Protein 2V1Q (pdb70)

Solvent-accessible surface area: 7672 Å² total; per-residue (Å²): 129,84,118,119,0,15,0,69,118,98,34,148,31,160,60,196,74,30,1,69,6,80,10,0,31,38,1,53,18,82,32,71,180,187,35,184,96,100,34,70,0,50,21,52,122,81,39,136,57,5,44,0,16,11,122,39,6,74,79,92,100,118,3,5,0,28,105,91,31,153,30,163,60,188,75,34,9,55,1,111,32,24,42,81,0,91,20,97,37,82,187,183,34,198,95,88,36,71,0,59,22,42,137,70,35,142,64,6,42,0,14,10,138,43,5,61,60,63

Organism: Saccharomyces cerevisiae (strain ATCC 204508 / S288c) (NCBI:txid559292)

Sequence (118 aa):
GMERGIVQQYDFMMAESQDELTIKSGDKVYILDDKKSKDWWMCQLVDDSGKSSGLVVPAQFIEPVERGIVQYDFMMAESQDELTIKSGDKVYILDDKKSKDWWMMCQLVDSGKSSGLVPAQFIEEPV

Nearest PDB structures (foldseek):
  1z9z-assembly2_B  TM=9.870E-01  e=5.875E-10  Saccharomyces cerevisiae
  2jt4-assembly1_A  TM=9.604E-01  e=1.352E-08  Saccharomyces cerevisiae
  3rnj-assembly1_A  TM=8.975E-01  e=4.105E-04  Homo sapiens
  2lnh-assembly1_B  TM=8.901E-01  e=4.871E-04  Homo sapiens
  1spk-assembly1_A  TM=8.573E-01  e=1.613E-03  Mus musculus

CATH classification: 2.30.30.40

B-factor: mean 18.87, std 8.66, range [8.21, 51.76]

GO terms:
  GO:0034316 negative regulation of Arp2/3 complex-mediated actin nucleation (P, IDA)
  GO:0005634 nucleus (C, IDA)
  GO:0005938 cell cortex (C, IDA)
  GO:0030479 actin cortical patch (C, IDA)
  GO:0008289 lipid binding (F, IDA)
  GO:0043130 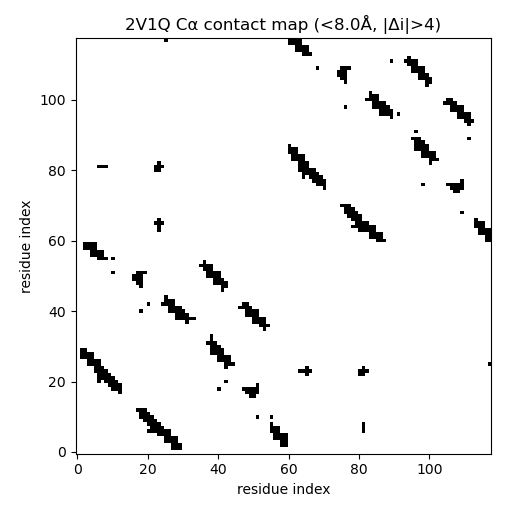ubiquitin binding (F, IDA)
  GO:0140224 SLAC complex (C, IDA)
  GO:1990964 actin cytoskeleton-regulatory complex (C, IDA)
  GO:0043332 mating projection tip (C, HDA)
  GO:0034316 negative regulation of Arp2/3 complex-mediated actin nucleation (P, IMP)
  GO:0005634 nucleus (C, IMP)
  GO:0005935 cellular bud neck (C, HDA)
  GO:0006897 endocytosis (P, IMP)
  GO:0140312 cargo adaptor activity (F, IMP)
  GO:0000147 actin cortical patch assembly (P, IMP)
  GO:0034316 negative regulation of Arp2/3 complex-mediated actin nucleation (P, IPI)
  GO:0140224 SLAC complex (C, IPI)
  GO:0042802 identical protein binding (F, IPI)
  GO:0005515 protein binding (F, IPI)
  GO:0034315 regulation of Arp2/3 complex-mediated actin nucleation (P, IDA)

InterPro domains:
  IPR001452 SH3 domain [PF00018] (75-123)
  IPR001452 SH3 domain [PF00018] (359-407)
  IPR001452 SH3 domain [PF14604] (10-66)
  IPR001452 SH3 domain [PR00452] (72-82)
  IPR001452 SH3 domain [PR00452] (370-385)
  IPR001452 SH3 domain [PR00452] (401-413)
  IPR001452 SH3 domain [PS50002] (3-68)
  IPR001452 SH3 domain [PS50002] (69-132)
  IPR001452 SH3 domain [PS50002] (353-415)
  IPR001452 SH3 domain [SM00326] (6-69)
  IPR001452 SH3 domain [SM00326] (72-131)
  IPR001452 SH3 domain [SM00326] (356-414)
  IPR007131 SLA1 homology domain 1, SHD1 [PF03983] (489-553)
  IPR013761 Sterile alpha motif/pointed domain superfamily [G3DSA:1.10.150.50] (653-724)
  IPR035800 Sla1, first SH3 domain [cd11773] (7-64)
  IPR035821 Sla1, third SH3 domain [cd11775] (356-412)
  IPR036028 SH3-like domain superfamily [SSF50044] (6-69)
  IPR036028 SH3-like domain superfamily [SSF50044] (54-159)
  IPR036028 SH3-like domain superfamily [SSF50044] (356-457)
  IPR056996 SLA1-like, PH domain-like [PF24081] (252-338)

Structure (mmCIF, N/CA/C/O backbone):
data_2V1Q
#
_entry.id   2V1Q
#
_cell.length_a   46.940
_cell.length_b   55.250
_cell.length_c   85.290
_cell.angle_alpha   90.00
_cell.angle_beta   90.00
_cell.angle_gamma   90.00
#
_symmetry.space_group_name_H-M   'C 2 2 21'
#
loop_
_entity.id
_entity.type
_entity.pdbx_description
1 polymer 'CYTOSKELETON ASSEMBLY CONTROL PROTEIN SLA1'
2 non-polymer 'SODIUM ION'
3 non-polymer 'PLATINUM (II) ION'
4 non-polymer 'CHLORIDE ION'
5 water water
#
loop_
_atom_site.group_PDB
_atom_site.id
_atom_site.type_symbol
_atom_site.label_atom_id
_atom_site.label_alt_id
_atom_site.label_comp_id
_atom_site.label_asym_id
_atom_site.label_entity_id
_atom_site.label_seq_id
_atom_site.pdbx_PDB_ins_code
_atom_site.Cartn_x
_atom_site.Cartn_y
_atom_site.Cartn_z
_atom_site.occupancy
_atom_site.B_iso_or_equiv
_atom_site.auth_seq_id
_atom_site.auth_comp_id
_atom_site.auth_asym_id
_atom_site.auth_atom_id
_atom_site.pdbx_PDB_model_num
ATOM 1 N N . GLY A 1 1 ? 0.886 26.055 2.294 1.00 41.67 1 GLY A N 1
ATOM 2 C CA . GLY A 1 1 ? 1.264 25.318 1.047 1.00 41.35 1 GLY A CA 1
ATOM 3 C C . GLY A 1 1 ? 1.468 23.812 1.215 1.00 40.69 1 GLY A C 1
ATOM 4 O O . GLY A 1 1 ? 0.957 23.009 0.414 1.00 43.00 1 GLY A O 1
ATOM 5 N N . MET A 1 2 ? 2.205 23.410 2.251 1.00 38.88 2 MET A N 1
ATOM 6 C CA . MET A 1 2 ? 2.814 22.078 2.247 1.00 35.15 2 MET A CA 1
ATOM 7 C C . MET A 1 2 ? 2.140 21.054 3.142 1.00 31.17 2 MET A C 1
ATOM 8 O O . MET A 1 2 ? 1.838 21.295 4.305 1.00 35.47 2 MET A O 1
ATOM 13 N N . GLU A 1 3 ? 1.870 19.909 2.560 1.00 21.90 3 GLU A N 1
ATOM 14 C CA . GLU A 1 3 ? 1.437 18.751 3.322 1.00 19.63 3 GLU A CA 1
ATOM 15 C C . GLU A 1 3 ? 2.666 18.103 3.866 1.00 17.38 3 GLU A C 1
ATOM 16 O O . GLU A 1 3 ? 3.623 17.865 3.112 1.00 18.09 3 GLU A O 1
ATOM 22 N N . ARG A 1 4 ? 2.633 17.809 5.155 1.00 17.04 4 ARG A N 1
ATOM 23 C CA . ARG A 1 4 ? 3.763 17.198 5.877 1.00 17.52 4 ARG A CA 1
ATOM 24 C C . ARG A 1 4 ? 3.577 15.706 6.180 1.00 15.87 4 ARG A C 1
ATOM 25 O O . ARG A 1 4 ? 2.441 15.220 6.335 1.00 17.71 4 ARG A O 1
ATOM 33 N N . GLY A 1 5 ? 4.685 14.993 6.338 1.00 13.56 5 GLY A N 1
ATOM 34 C CA . GLY A 1 5 ? 4.677 13.608 6.785 1.00 13.62 5 GLY A CA 1
ATOM 35 C C . GLY A 1 5 ? 5.922 13.322 7.580 1.00 13.37 5 GLY A C 1
ATOM 36 O O . GLY A 1 5 ? 6.849 14.132 7.584 1.00 14.86 5 GLY A O 1
ATOM 37 N N . ILE A 1 6 ? 5.872 12.223 8.290 1.00 12.85 6 ILE A N 1
ATOM 38 C CA . ILE A 1 6 ? 7.012 11.731 9.033 1.00 14.21 6 ILE A CA 1
ATOM 39 C C . ILE A 1 6 ? 7.353 10.331 8.500 1.00 13.49 6 ILE A C 1
ATOM 40 O O . ILE A 1 6 ? 6.470 9.471 8.342 1.00 15.48 6 ILE A O 1
ATOM 45 N N . VAL A 1 7 ? 8.646 10.099 8.279 1.00 12.57 7 VAL A N 1
ATOM 46 C CA . VAL A 1 7 ? 9.133 8.801 7.801 1.00 12.94 7 VAL A CA 1
ATOM 47 C C . VAL A 1 7 ? 9.138 7.810 8.952 1.00 12.85 7 VAL A C 1
ATOM 48 O O . VAL A 1 7 ? 9.721 8.104 10.019 1.00 14.58 7 VAL A O 1
ATOM 52 N N . GLN A 1 8 ? 8.622 6.607 8.726 1.00 13.16 8 GLN A N 1
ATOM 53 C CA A GLN A 1 8 ? 8.495 5.603 9.774 0.50 14.73 8 GLN A CA 1
ATOM 54 C CA B GLN A 1 8 ? 8.544 5.640 9.816 0.50 13.35 8 GLN A CA 1
ATOM 55 C C . GLN A 1 8 ? 9.741 4.693 9.881 1.00 14.94 8 GLN A C 1
ATOM 56 O O . GLN A 1 8 ? 10.108 4.234 10.972 1.00 15.25 8 GLN A O 1
ATOM 67 N N . TYR A 1 9 ? 10.318 4.318 8.741 1.00 14.44 9 TYR A N 1
ATOM 68 C CA . TYR A 1 9 ? 11.356 3.290 8.612 1.00 15.09 9 TYR A CA 1
ATOM 69 C C . TYR A 1 9 ? 12.314 3.684 7.547 1.00 11.99 9 TYR A C 1
ATOM 70 O O . TYR A 1 9 ? 11.947 4.503 6.654 1.00 13.63 9 TYR A O 1
ATOM 79 N N . ASP A 1 10 ? 13.550 3.303 7.709 1.00 13.74 10 ASP A N 1
ATOM 80 C CA . ASP A 1 10 ? 14.600 3.583 6.770 1.00 12.73 10 ASP A CA 1
ATOM 81 C C . ASP A 1 10 ? 14.198 2.950 5.399 1.00 12.56 10 ASP A C 1
ATOM 82 O O . ASP A 1 10 ? 13.735 1.825 5.363 1.00 12.60 10 ASP A O 1
ATOM 87 N N . PHE A 1 11 ? 14.508 3.674 4.324 1.00 11.45 11 PHE A N 1
ATOM 88 C CA . PHE A 1 11 ? 14.324 3.196 2.953 1.00 11.58 11 PHE A CA 1
ATOM 89 C C . PHE A 1 11 ? 15.484 3.705 2.123 1.00 9.09 11 PHE A C 1
ATOM 90 O O . PHE A 1 11 ? 15.763 4.888 2.162 1.00 11.01 11 PHE A O 1
ATOM 98 N N . MET A 1 12 ? 16.093 2.811 1.368 1.00 11.94 12 MET A N 1
ATOM 99 C CA A MET A 1 12 ? 17.188 3.236 0.537 0.50 13.59 12 MET A CA 1
ATOM 100 C CA B MET A 1 12 ? 17.233 3.106 0.528 0.50 12.41 12 MET A CA 1
ATOM 101 C C . MET A 1 12 ? 16.766 3.203 -0.943 1.00 13.26 12 MET A C 1
ATOM 102 O O . MET A 1 12 ? 16.331 2.196 -1.454 1.00 15.17 12 MET A O 1
ATOM 111 N N . ALA A 1 13 ? 16.953 4.300 -1.638 1.00 13.91 13 ALA A N 1
ATOM 112 C CA . ALA A 1 13 ? 16.647 4.390 -3.043 1.00 12.65 13 ALA A CA 1
ATOM 113 C C . ALA A 1 13 ? 17.470 3.348 -3.798 1.00 12.58 13 ALA A C 1
ATOM 114 O O . ALA A 1 13 ? 18.669 3.247 -3.615 1.00 16.14 13 ALA A O 1
ATOM 116 N N . GLU A 1 14 ? 16.795 2.598 -4.668 1.00 13.04 14 GLU A N 1
ATOM 117 C CA . GLU A 1 14 ? 17.415 1.652 -5.605 1.00 13.66 14 GLU A CA 1
ATOM 118 C C . GLU A 1 14 ? 17.324 2.092 -7.047 1.00 16.73 14 GLU A C 1
ATOM 119 O O . GLU A 1 14 ? 17.908 1.430 -7.924 1.00 22.76 14 GLU A O 1
ATOM 125 N N . SER A 1 15 ? 16.574 3.108 -7.345 1.00 18.11 15 SER A N 1
ATOM 126 C CA . SER A 1 15 ? 16.401 3.597 -8.673 1.00 16.98 15 SER A CA 1
ATOM 127 C C . SER A 1 15 ? 16.504 5.100 -8.516 1.00 16.08 15 SER A C 1
ATOM 128 O O . SER A 1 15 ? 16.290 5.690 -7.439 1.00 16.59 15 SER A O 1
ATOM 131 N N . GLN A 1 16 ? 16.876 5.726 -9.617 1.00 15.67 16 GLN A N 1
ATOM 132 C CA . GLN A 1 16 ? 17.217 7.129 -9.641 1.00 14.88 16 GLN A CA 1
ATOM 133 C C . GLN A 1 16 ? 16.016 8.056 -9.337 1.00 15.75 16 GLN A C 1
ATOM 134 O O . GLN A 1 16 ? 16.211 9.203 -8.937 1.00 18.25 16 GLN A O 1
ATOM 140 N N . ASP A 1 17 ? 14.810 7.521 -9.443 1.00 12.87 17 ASP A N 1
ATOM 141 C CA . ASP A 1 17 ? 13.615 8.266 -9.119 1.00 12.62 17 ASP A CA 1
ATOM 142 C C . ASP A 1 17 ? 13.256 8.259 -7.642 1.00 10.68 17 ASP A C 1
ATOM 143 O O . ASP A 1 17 ? 12.372 9.054 -7.262 1.00 11.53 17 ASP A O 1
ATOM 148 N N . GLU A 1 18 ? 13.882 7.395 -6.843 1.00 10.30 18 GLU A N 1
ATOM 149 C CA . GLU A 1 18 ? 13.504 7.146 -5.461 1.00 9.43 18 GLU A CA 1
ATOM 150 C C . GLU A 1 18 ? 14.293 8.079 -4.539 1.00 9.31 18 GLU A C 1
ATOM 151 O O . GLU A 1 18 ? 15.330 8.627 -4.895 1.00 13.02 18 GLU A O 1
ATOM 157 N N . LEU A 1 19 ? 13.798 8.233 -3.317 1.00 9.22 19 LEU A N 1
ATOM 158 C CA . LEU A 1 19 ? 14.409 9.067 -2.308 1.00 9.22 19 LEU A CA 1
ATOM 159 C C . LEU A 1 19 ? 14.769 8.282 -1.082 1.00 8.54 19 LEU A C 1
ATOM 160 O O . LEU A 1 19 ? 13.925 7.628 -0.480 1.00 10.41 19 LEU A O 1
ATOM 165 N N . THR A 1 20 ? 16.061 8.324 -0.702 1.00 9.61 20 THR A N 1
ATOM 166 C CA . THR A 1 20 ? 16.516 7.660 0.484 1.00 10.77 20 THR A CA 1
ATOM 167 C C . THR A 1 20 ? 16.078 8.476 1.705 1.00 10.73 20 THR A C 1
ATOM 168 O O . THR A 1 20 ? 16.258 9.678 1.757 1.00 11.06 20 THR A O 1
ATOM 172 N N . ILE A 1 21 ? 15.512 7.768 2.669 1.00 11.09 21 ILE A N 1
ATOM 173 C CA . ILE A 1 21 ? 14.968 8.422 3.856 1.00 12.27 21 ILE A CA 1
ATOM 174 C C . ILE A 1 21 ? 15.336 7.591 5.081 1.00 12.60 21 ILE A C 1
ATOM 175 O O . ILE A 1 21 ? 15.597 6.400 4.989 1.00 12.68 21 ILE A O 1
ATOM 180 N N . LYS A 1 22 ? 15.316 8.219 6.233 1.00 14.22 22 LYS A N 1
ATOM 181 C CA . LYS A 1 22 ? 15.586 7.605 7.552 1.00 13.14 22 LYS A CA 1
ATOM 182 C C . LYS A 1 22 ? 14.412 7.751 8.471 1.00 12.83 22 LYS A C 1
ATOM 183 O O . LYS A 1 22 ? 13.766 8.832 8.477 1.00 13.92 22 LYS A O 1
ATOM 189 N N . SER A 1 23 ? 14.187 6.754 9.312 1.00 14.24 23 SER A N 1
ATOM 190 C CA . SER A 1 23 ? 13.184 6.794 10.307 1.00 15.04 23 SER A CA 1
ATOM 191 C C . SER A 1 23 ? 13.278 8.119 11.081 1.00 14.12 23 SER A C 1
ATOM 192 O O . SER A 1 23 ? 14.333 8.459 11.572 1.00 16.01 23 SER A O 1
ATOM 195 N N . GLY A 1 24 ? 12.142 8.809 11.221 1.00 15.12 24 GLY A N 1
ATOM 196 C CA . GLY A 1 24 ? 12.074 10.082 11.946 1.00 14.77 24 GLY A CA 1
ATOM 197 C C . GLY A 1 24 ? 12.165 11.304 11.080 1.00 14.24 24 GLY A C 1
ATOM 198 O O . GLY A 1 24 ? 11.891 12.424 11.500 1.00 14.68 24 GLY A O 1
ATOM 199 N N . ASP A 1 25 ? 12.601 11.099 9.819 1.00 13.68 25 ASP A N 1
ATOM 200 C CA . ASP A 1 25 ? 12.752 12.252 8.950 1.00 12.70 25 ASP A CA 1
ATOM 201 C C . ASP A 1 25 ? 11.379 12.937 8.694 1.00 11.62 25 ASP A C 1
ATOM 202 O O . ASP A 1 25 ? 10.357 12.304 8.494 1.00 13.85 25 ASP A O 1
ATOM 207 N N . LYS A 1 26 ? 11.434 14.270 8.635 1.00 11.72 26 LYS A N 1
ATOM 208 C CA . LYS A 1 26 ? 10.273 15.094 8.200 1.00 12.73 26 LYS A CA 1
ATOM 209 C C . LYS A 1 26 ? 10.296 15.292 6.679 1.00 11.38 26 LYS A C 1
ATOM 210 O O . LYS A 1 26 ? 11.377 15.567 6.108 1.00 11.73 26 LYS A O 1
ATOM 216 N N . VAL A 1 27 ? 9.159 15.112 6.049 1.00 11.17 27 VAL A N 1
ATOM 217 C CA . VAL A 1 27 ? 9.007 15.341 4.645 1.00 10.78 27 VAL A CA 1
ATOM 218 C C . VAL A 1 27 ? 7.842 16.231 4.334 1.00 11.34 27 VAL A C 1
ATOM 219 O O . VAL A 1 27 ? 6.910 16.393 5.126 1.00 13.61 27 VAL A O 1
ATOM 223 N N . TYR A 1 28 ? 7.893 16.778 3.144 1.00 11.52 28 TYR A N 1
ATOM 224 C CA . TYR A 1 28 ? 6.701 17.304 2.457 1.00 12.85 28 TYR A CA 1
ATOM 225 C C . TYR A 1 28 ? 6.204 16.242 1.496 1.00 11.98 28 TYR A C 1
ATOM 226 O O . TYR A 1 28 ? 7.021 15.595 0.806 1.00 12.00 28 TYR A O 1
ATOM 235 N N . ILE A 1 29 ? 4.900 16.004 1.485 1.00 11.66 29 ILE A N 1
ATOM 236 C CA . ILE A 1 29 ? 4.260 15.088 0.515 1.00 11.11 29 ILE A CA 1
ATOM 237 C C . ILE A 1 29 ? 3.880 15.928 -0.667 1.00 11.06 29 ILE A C 1
ATOM 238 O O . ILE A 1 29 ? 2.923 16.673 -0.608 1.00 13.38 29 ILE A O 1
ATOM 243 N N . LEU A 1 30 ? 4.652 15.851 -1.733 1.00 10.66 30 LEU A N 1
ATOM 244 C CA . LEU A 1 30 ? 4.397 16.616 -2.929 1.00 10.48 30 LEU A CA 1
ATOM 245 C C . LEU A 1 30 ? 3.233 16.094 -3.771 1.00 11.09 30 LEU A C 1
ATOM 246 O O . LEU A 1 30 ? 2.509 16.823 -4.443 1.00 13.73 30 LEU A O 1
ATOM 251 N N . ASP A 1 31 ? 3.061 14.781 -3.733 1.00 10.74 31 ASP A N 1
ATOM 252 C CA . ASP A 1 31 ? 1.898 14.143 -4.386 1.00 10.32 31 ASP A CA 1
ATOM 253 C C . ASP A 1 31 ? 1.630 12.781 -3.802 1.00 10.80 31 ASP A C 1
ATOM 254 O O . ASP A 1 31 ? 2.548 11.968 -3.618 1.00 11.19 31 ASP A O 1
ATOM 259 N N . ASP A 1 32 ? 0.328 12.475 -3.582 1.00 11.61 32 ASP A N 1
ATOM 260 C CA . ASP A 1 32 ? -0.193 11.196 -3.119 1.00 11.38 32 ASP A CA 1
ATOM 261 C C . ASP A 1 32 ? -1.408 10.738 -3.959 1.00 11.38 32 ASP A C 1
ATOM 262 O O . ASP A 1 32 ? -2.135 9.863 -3.563 1.00 12.84 32 ASP A O 1
ATOM 267 N N . LYS A 1 33 ? -1.606 11.356 -5.140 1.00 12.13 33 LYS A N 1
ATOM 268 C CA . LYS A 1 33 ? -2.759 11.029 -5.975 1.00 11.95 33 LYS A CA 1
ATOM 269 C C . LYS A 1 33 ? -2.445 10.237 -7.161 1.00 12.41 33 LYS A C 1
ATOM 270 O O . LYS A 1 33 ? -3.309 9.442 -7.589 1.00 14.12 33 LYS A O 1
ATOM 276 N N . LYS A 1 34 ? -1.251 10.320 -7.711 1.00 12.09 34 LYS A N 1
ATOM 277 C CA . LYS A 1 34 ? -0.932 9.482 -8.872 1.00 13.34 34 LYS A CA 1
ATOM 278 C C . LYS A 1 34 ? -0.923 8.012 -8.562 1.00 14.71 34 LYS A C 1
ATOM 279 O O . LYS A 1 34 ? -1.269 7.200 -9.434 1.00 16.76 34 LYS A O 1
ATOM 285 N N . SER A 1 35 ? -0.597 7.649 -7.320 1.00 14.91 35 SER A N 1
ATOM 286 C CA . SER A 1 35 ? -0.506 6.279 -6.847 1.00 15.53 35 SER A CA 1
ATOM 287 C C . SER A 1 35 ? -0.684 6.200 -5.311 1.00 14.51 35 SER A C 1
ATOM 288 O O . SER A 1 35 ? -0.074 6.866 -4.570 1.00 18.04 35 SER A O 1
ATOM 291 N N . LYS A 1 36 ? -1.545 5.269 -4.845 1.00 17.56 36 LYS A N 1
ATOM 292 C CA . LYS A 1 36 ? -1.662 4.907 -3.406 1.00 17.55 36 LYS A CA 1
ATOM 293 C C . LYS A 1 36 ? -0.406 4.207 -2.908 1.00 18.30 36 LYS A C 1
ATOM 294 O O . LYS A 1 36 ? -0.188 4.147 -1.693 1.00 20.68 36 LYS A O 1
ATOM 300 N N . ASP A 1 37 ? 0.404 3.689 -3.836 1.00 17.23 37 ASP A N 1
ATOM 301 C CA . ASP A 1 37 ? 1.665 3.017 -3.499 1.00 15.69 37 ASP A CA 1
ATOM 302 C C . ASP A 1 37 ? 2.963 3.823 -3.532 1.00 13.87 37 ASP A C 1
ATOM 303 O O . ASP A 1 37 ? 3.932 3.395 -2.896 1.00 13.77 37 ASP A O 1
ATOM 308 N N . TRP A 1 38 ? 3.061 4.895 -4.322 1.00 13.79 38 TRP A N 1
ATOM 309 C CA . TRP A 1 38 ? 4.326 5.657 -4.484 1.00 12.36 38 TRP A CA 1
ATOM 310 C C . TRP A 1 38 ? 3.947 7.091 -4.343 1.00 12.35 38 TRP A C 1
ATOM 311 O O . TRP A 1 38 ? 3.176 7.629 -5.160 1.00 12.10 38 TRP A O 1
ATOM 322 N N . TRP A 1 39 ? 4.461 7.726 -3.323 1.00 10.73 39 TRP A N 1
ATOM 323 C CA . TRP A 1 39 ? 4.306 9.113 -3.081 1.00 10.07 39 TRP A CA 1
ATOM 324 C C . TRP A 1 39 ? 5.556 9.913 -3.404 1.00 10.05 39 TRP A C 1
ATOM 325 O O . TRP A 1 39 ? 6.676 9.477 -3.063 1.00 11.02 39 TRP A O 1
ATOM 336 N N . MET A 1 40 ? 5.408 11.064 -4.018 1.00 9.19 40 MET A N 1
ATOM 337 C CA . MET A 1 40 ? 6.545 11.944 -4.208 1.00 8.80 40 MET A CA 1
ATOM 338 C C . MET A 1 40 ? 6.721 12.784 -2.928 1.00 9.67 40 MET A C 1
ATOM 339 O O . MET A 1 40 ? 5.796 13.462 -2.550 1.00 10.21 40 MET A O 1
ATOM 344 N N . CYS A 1 41 ? 7.922 12.702 -2.342 1.00 9.24 41 CYS A N 1
ATOM 345 C CA . CYS A 1 41 ? 8.206 13.364 -1.132 1.00 9.99 41 CYS A CA 1
ATOM 346 C C . CYS A 1 41 ? 9.453 14.230 -1.304 1.00 10.15 41 CYS A C 1
ATOM 347 O O . CYS A 1 41 ? 10.278 14.019 -2.206 1.00 10.44 41 CYS A O 1
ATOM 350 N N . GLN A 1 42 ? 9.601 15.198 -0.419 1.00 9.93 42 GLN A N 1
ATOM 351 C CA . GLN A 1 42 ? 10.754 16.074 -0.347 1.00 10.93 42 GLN A CA 1
ATOM 352 C C . GLN A 1 42 ? 11.236 16.170 1.099 1.00 10.80 42 GLN A C 1
ATOM 353 O O . GLN A 1 42 ? 10.451 16.445 1.988 1.00 11.56 42 GLN A O 1
ATOM 359 N N . LEU A 1 43 ? 12.508 15.887 1.345 1.00 10.53 43 LEU A N 1
ATOM 360 C CA . LEU A 1 43 ? 13.003 15.946 2.711 1.00 10.61 43 LEU A CA 1
ATOM 361 C C . LEU A 1 43 ? 13.098 17.386 3.128 1.00 12.13 43 LEU A C 1
ATOM 362 O O . LEU A 1 43 ? 13.688 18.247 2.435 1.00 13.06 43 LEU A O 1
ATOM 367 N N . VAL A 1 44 ? 12.540 17.720 4.288 1.00 12.33 44 VAL A N 1
ATOM 368 C CA . VAL A 1 44 ? 12.616 19.085 4.778 1.00 13.01 44 VAL A CA 1
ATOM 369 C C . VAL A 1 44 ? 14.106 19.444 4.913 1.00 13.50 44 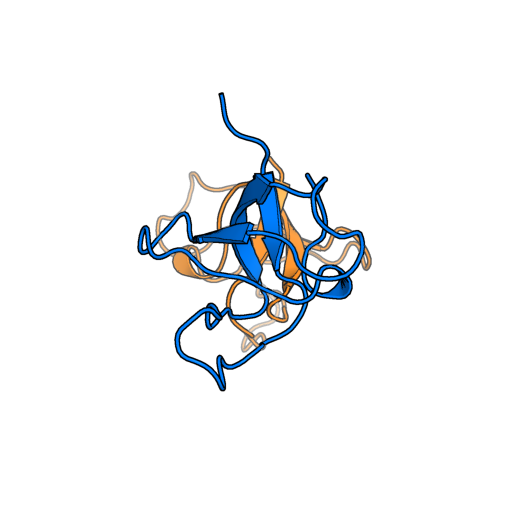VAL A C 1
ATOM 370 O O . VAL A 1 44 ? 14.432 20.571 4.636 1.00 15.75 44 VAL A O 1
ATOM 374 N N . ASP A 1 45 ? 14.920 18.584 5.514 1.00 14.17 45 ASP A N 1
ATOM 375 C CA A ASP A 1 45 ? 16.252 19.045 5.859 0.50 13.95 45 ASP A CA 1
ATOM 376 C CA B ASP A 1 45 ? 16.297 18.916 5.896 0.50 15.38 45 ASP A CA 1
ATOM 377 C C . ASP A 1 45 ? 17.219 19.163 4.720 1.00 14.71 45 ASP A C 1
ATOM 378 O O . ASP A 1 45 ? 18.001 20.095 4.707 1.00 17.50 45 ASP A O 1
ATOM 387 N N . SER A 1 46 ? 17.143 18.314 3.727 1.00 15.43 46 SER A N 1
ATOM 388 C CA . SER A 1 46 ? 18.086 18.359 2.602 1.00 15.12 46 SER A CA 1
ATOM 389 C C . SER A 1 46 ? 17.497 19.041 1.389 1.00 15.84 46 SER A C 1
ATOM 390 O O . SER A 1 46 ? 18.270 19.481 0.546 1.00 16.58 46 SER A O 1
ATOM 393 N N . GLY A 1 47 ? 16.155 19.040 1.251 1.00 14.44 47 GLY A N 1
ATOM 394 C CA . GLY A 1 47 ? 15.488 19.554 0.074 1.00 15.75 47 GLY A CA 1
ATOM 395 C C . GLY A 1 47 ? 15.411 18.557 -1.095 1.00 15.88 47 GLY A C 1
ATOM 396 O O . GLY A 1 47 ? 14.864 18.877 -2.142 1.00 16.78 47 GLY A O 1
ATOM 397 N N . LYS A 1 48 ? 16.012 17.394 -0.950 1.00 13.77 48 LYS A N 1
ATOM 398 C CA . LYS A 1 48 ? 15.980 16.388 -2.004 1.00 13.93 48 LYS A CA 1
ATOM 399 C C . LYS A 1 48 ? 14.583 15.776 -2.120 1.00 11.56 48 LYS A C 1
ATOM 400 O O . LYS A 1 48 ? 13.932 15.581 -1.115 1.00 11.61 48 LYS A O 1
ATOM 406 N N . SER A 1 49 ? 14.195 15.450 -3.350 1.00 12.24 49 SER A N 1
ATOM 407 C CA A SER A 1 49 ? 12.904 14.821 -3.593 0.50 11.19 49 SER A CA 1
ATOM 408 C CA B SER A 1 49 ? 12.877 14.886 -3.669 0.50 10.81 49 SER A CA 1
ATOM 409 C C . SER A 1 49 ? 12.991 13.564 -4.423 1.00 10.21 49 SER A C 1
ATOM 410 O O . SER A 1 49 ? 13.953 13.344 -5.145 1.00 12.41 49 SER A O 1
ATOM 415 N N . GLY A 1 50 ? 11.970 12.755 -4.303 1.00 9.70 50 GLY A N 1
ATOM 416 C CA . GLY A 1 50 ? 11.859 11.525 -5.070 1.00 10.12 50 GLY A CA 1
ATOM 417 C C . GLY A 1 50 ? 10.701 10.704 -4.551 1.00 8.31 50 GLY A C 1
ATOM 418 O O . GLY A 1 50 ? 9.998 11.108 -3.610 1.00 9.76 50 GLY A O 1
ATOM 419 N N . LEU A 1 51 ? 10.490 9.556 -5.169 1.00 9.28 51 LEU A N 1
ATOM 420 C CA . LEU A 1 51 ? 9.421 8.658 -4.833 1.00 8.21 51 LEU A CA 1
ATOM 421 C C . LEU A 1 51 ? 9.827 7.742 -3.659 1.00 9.14 51 LEU A C 1
ATOM 422 O O . LEU A 1 51 ? 10.939 7.301 -3.540 1.00 9.63 51 LEU A O 1
ATOM 427 N N . VAL A 1 52 ? 8.825 7.493 -2.826 1.00 8.75 52 VAL A N 1
ATOM 428 C CA A VAL A 1 52 ? 8.977 6.595 -1.689 0.50 8.96 52 VAL A CA 1
ATOM 429 C CA B VAL A 1 52 ? 8.938 6.698 -1.602 0.50 8.99 52 VAL A CA 1
ATOM 430 C C . VAL A 1 52 ? 7.729 5.756 -1.612 1.00 9.47 52 VAL A C 1
ATOM 431 O O . VAL A 1 52 ? 6.637 6.159 -1.997 1.00 10.41 52 VAL A O 1
ATOM 438 N N . PRO A 1 53 ? 7.872 4.551 -1.090 1.00 9.53 53 PRO A N 1
ATOM 439 C CA . PRO A 1 53 ? 6.676 3.699 -0.942 1.00 10.02 53 PRO A CA 1
ATOM 440 C C . PRO A 1 53 ? 5.785 4.329 0.142 1.00 11.93 53 PRO A C 1
ATOM 441 O O . PRO A 1 53 ? 6.243 4.646 1.187 1.00 12.79 53 PRO A O 1
ATOM 445 N N . ALA A 1 54 ? 4.467 4.394 -0.119 1.00 12.36 54 ALA A N 1
ATOM 446 C CA . ALA A 1 54 ? 3.582 5.262 0.694 1.00 13.14 54 ALA A CA 1
ATOM 447 C C . ALA A 1 54 ? 3.557 4.806 2.199 1.00 12.12 54 ALA A C 1
ATOM 448 O O . ALA A 1 54 ? 3.384 5.650 3.100 1.00 14.78 54 ALA A O 1
ATOM 450 N N . GLN A 1 55 ? 3.670 3.498 2.413 1.00 12.83 55 GLN A N 1
ATOM 451 C CA . GLN A 1 55 ? 3.593 2.972 3.779 1.00 14.83 55 GLN A CA 1
ATOM 452 C C . GLN A 1 55 ? 4.735 3.409 4.677 1.00 16.71 55 GLN A C 1
ATOM 453 O O . GLN A 1 55 ? 4.714 3.175 5.900 1.00 18.37 55 GLN A O 1
ATOM 459 N N . PHE A 1 56 ? 5.787 4.006 4.096 1.00 14.30 56 PHE A N 1
ATOM 460 C CA . PHE A 1 56 ? 6.886 4.555 4.858 1.00 13.56 56 PHE A CA 1
ATOM 461 C C . PHE A 1 56 ? 6.586 5.943 5.425 1.00 13.49 56 PHE A C 1
ATOM 462 O O . PHE A 1 56 ? 7.318 6.369 6.285 1.00 14.50 56 PHE A O 1
ATOM 470 N N . ILE A 1 57 ? 5.494 6.573 5.001 1.00 12.83 57 ILE A N 1
ATOM 471 C CA . ILE A 1 57 ? 5.187 7.963 5.377 1.00 12.25 57 ILE A CA 1
ATOM 472 C C . ILE A 1 57 ? 3.901 8.009 6.189 1.00 14.32 57 ILE A C 1
ATOM 473 O O . ILE A 1 57 ? 2.884 7.543 5.754 1.00 16.00 57 ILE A O 1
ATOM 478 N N . GLU A 1 58 ? 3.955 8.600 7.384 1.00 14.68 58 GLU A N 1
ATOM 479 C CA . GLU A 1 58 ? 2.753 8.892 8.159 1.00 15.41 58 GLU A CA 1
ATOM 480 C C . GLU A 1 58 ? 2.410 10.360 7.947 1.00 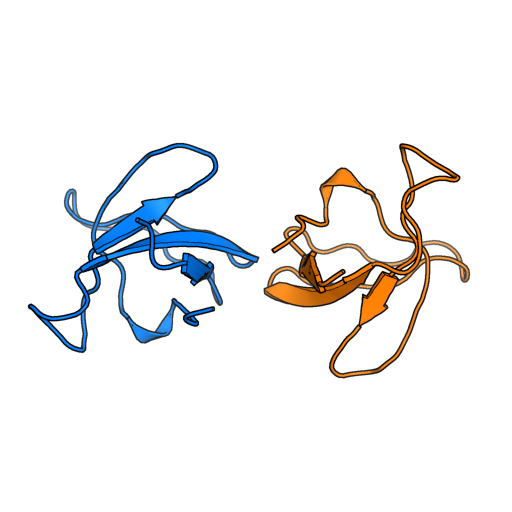16.14 58 GLU A C 1
ATOM 481 O O . GLU A 1 58 ? 3.160 11.222 8.335 1.00 16.16 58 GLU A O 1
ATOM 487 N N . PRO A 1 59 ? 1.290 10.668 7.276 1.00 15.92 59 PRO A N 1
ATOM 488 C CA . PRO A 1 59 ? 0.899 12.047 7.154 1.00 18.56 59 PRO A CA 1
ATOM 489 C C . PRO A 1 59 ? 0.668 12.740 8.525 1.00 19.77 59 PRO A C 1
ATOM 490 O O . PRO A 1 59 ? 0.245 12.097 9.484 1.00 21.80 59 PRO A O 1
ATOM 494 N N . VAL A 1 60 ? 1.021 14.007 8.610 1.00 19.04 60 VAL A N 1
ATOM 495 C CA . VAL A 1 60 ? 0.811 14.828 9.817 1.00 20.95 60 VAL A CA 1
ATOM 496 C C . VAL A 1 60 ? -0.365 15.747 9.503 1.00 24.45 60 VAL A C 1
ATOM 497 O O . VAL A 1 60 ? -1.476 15.612 10.110 1.00 26.19 60 VAL A O 1
ATOM 502 N N . GLU B 1 3 ? 4.038 21.031 22.813 1.00 31.18 3 GLU B N 1
ATOM 503 C CA 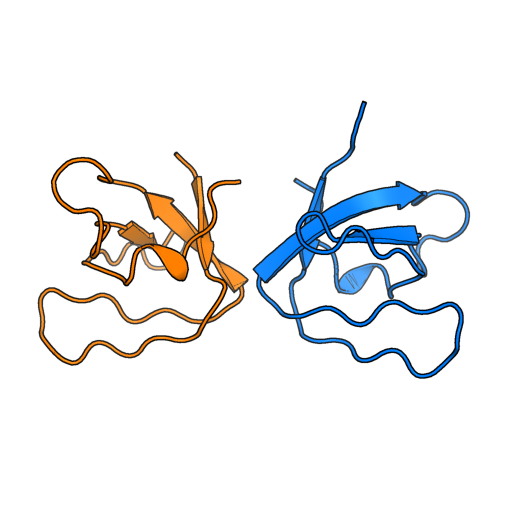. GLU B 1 3 ? 4.891 20.880 21.592 1.00 25.23 3 GLU B CA 1
ATOM 504 C C . GLU B 1 3 ? 5.261 19.415 21.311 1.00 23.77 3 GLU B C 1
ATOM 505 O O . GLU B 1 3 ? 5.882 18.729 22.104 1.00 26.34 3 GLU B O 1
ATOM 507 N N . ARG B 1 4 ? 4.815 18.929 20.170 1.00 22.52 4 ARG B N 1
ATOM 508 C CA . ARG B 1 4 ? 5.178 17.607 19.680 1.00 22.40 4 ARG B CA 1
ATOM 509 C C . ARG B 1 4 ? 6.547 17.564 18.974 1.00 19.66 4 ARG B C 1
ATOM 510 O O . ARG B 1 4 ? 6.973 18.553 18.378 1.00 21.22 4 ARG B O 1
ATOM 518 N N . GLY B 1 5 ? 7.228 16.425 19.101 1.00 17.68 5 GLY B N 1
ATOM 519 C CA . GLY B 1 5 ? 8.487 16.214 18.433 1.00 16.17 5 GLY B CA 1
ATOM 520 C C . GLY B 1 5 ? 8.584 14.784 17.907 1.00 15.46 5 GLY B C 1
ATOM 521 O O . GLY B 1 5 ? 7.845 13.899 18.319 1.00 17.19 5 GLY B O 1
ATOM 522 N N . ILE B 1 6 ? 9.576 14.585 17.049 1.00 13.83 6 ILE B N 1
ATOM 523 C CA . ILE B 1 6 ? 9.922 13.313 16.516 1.00 12.46 6 ILE B CA 1
ATOM 524 C C . ILE B 1 6 ? 11.389 12.984 16.800 1.00 12.58 6 ILE B C 1
ATOM 525 O O . ILE B 1 6 ? 12.275 13.835 16.597 1.00 13.11 6 ILE B O 1
ATOM 530 N N . VAL B 1 7 ? 11.651 11.781 17.271 1.00 12.64 7 VAL B N 1
ATOM 531 C CA . VAL B 1 7 ? 12.998 11.347 17.557 1.00 11.46 7 VAL B CA 1
ATOM 532 C C . VAL B 1 7 ? 13.689 10.939 16.266 1.00 11.55 7 VAL B C 1
ATOM 533 O O . VAL B 1 7 ? 13.136 10.211 15.460 1.00 12.56 7 VAL B O 1
ATOM 537 N N . GLN B 1 8 ? 14.906 11.436 16.074 1.00 11.53 8 GLN B N 1
ATOM 538 C CA . GLN B 1 8 ? 15.631 11.189 14.842 1.00 12.07 8 GLN B CA 1
ATOM 539 C C . GLN B 1 8 ? 16.824 10.253 14.991 1.00 11.98 8 GLN B C 1
ATOM 540 O O . GLN B 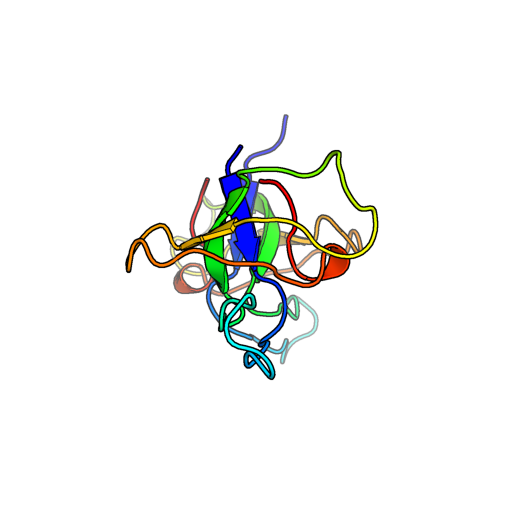1 8 ? 17.421 9.865 13.997 1.00 14.12 8 GLN B O 1
ATOM 546 N N . TYR B 1 9 ? 17.227 9.927 16.221 1.00 11.20 9 TYR B N 1
ATOM 547 C CA . TYR B 1 9 ? 18.336 9.024 16.567 1.00 11.26 9 TYR B CA 1
ATOM 548 C C . TYR B 1 9 ? 17.957 8.162 17.701 1.00 12.78 9 TYR B C 1
ATOM 549 O O . TYR B 1 9 ? 17.231 8.618 18.594 1.00 14.80 9 TYR B O 1
ATOM 558 N N . ASP B 1 10 ? 18.471 6.943 17.703 1.00 11.94 10 ASP B N 1
ATOM 559 C CA . ASP B 1 10 ? 18.399 6.135 18.887 1.00 12.39 10 ASP B CA 1
ATOM 560 C C . ASP B 1 10 ? 19.270 6.756 19.973 1.00 13.43 10 ASP B C 1
ATOM 561 O O . ASP B 1 10 ? 20.373 7.309 19.707 1.00 13.89 10 ASP B O 1
ATOM 566 N N . PHE B 1 11 ? 18.821 6.667 21.203 1.00 11.27 11 PHE B N 1
ATOM 567 C CA . PHE B 1 11 ? 19.599 7.090 22.356 1.00 11.40 11 PHE B CA 1
ATOM 568 C C . PHE B 1 11 ? 19.230 6.254 23.550 1.00 11.13 11 PHE B C 1
ATOM 569 O O . PHE B 1 11 ? 18.054 6.133 23.860 1.00 11.99 11 PHE B O 1
ATOM 577 N N . MET B 1 12 ? 20.227 5.615 24.152 1.00 11.42 12 MET B N 1
ATOM 578 C CA A MET B 1 12 ? 20.041 4.796 25.342 0.50 12.53 12 MET B CA 1
ATOM 579 C CA B MET B 1 12 ? 20.077 4.796 25.330 0.50 11.84 12 MET B CA 1
ATOM 580 C C . MET B 1 12 ? 20.514 5.563 26.555 1.00 11.05 12 MET B C 1
ATOM 581 O O . MET B 1 12 ? 21.622 6.046 26.616 1.00 12.09 12 MET B O 1
ATOM 590 N N . ALA B 1 13 ? 19.626 5.704 27.496 1.00 12.76 13 ALA B N 1
ATOM 591 C CA . ALA B 1 13 ? 19.947 6.417 28.739 1.00 12.45 13 ALA B CA 1
ATOM 592 C C . ALA B 1 13 ? 21.190 5.828 29.412 1.00 12.05 13 ALA B C 1
ATOM 593 O O . ALA B 1 13 ? 21.321 4.626 29.457 1.00 14.60 13 ALA B O 1
ATOM 595 N N . GLU B 1 14 ? 22.107 6.662 29.848 1.00 12.05 14 GLU B N 1
ATOM 596 C CA . GLU B 1 14 ? 23.315 6.329 30.611 1.00 14.25 14 GLU B CA 1
ATOM 597 C C . GLU B 1 14 ? 23.285 6.792 32.046 1.00 13.72 14 GLU B C 1
ATOM 598 O O . GLU B 1 14 ? 24.205 6.490 32.808 1.00 16.17 14 GLU B O 1
ATOM 604 N N . SER B 1 15 ? 22.204 7.456 32.413 1.00 13.09 15 SER B N 1
ATOM 605 C CA . SER B 1 15 ? 21.892 7.960 33.777 1.00 14.87 15 SER B CA 1
ATOM 606 C C . SER B 1 15 ? 20.364 7.938 33.913 1.00 13.15 15 SER B C 1
ATOM 607 O O . SER B 1 15 ? 19.649 8.015 32.917 1.00 13.10 15 SER B O 1
ATOM 610 N N . GLN B 1 16 ? 19.862 7.855 35.154 1.00 13.85 16 GLN B N 1
ATOM 611 C CA . GLN B 1 16 ? 18.428 7.658 35.359 1.00 14.23 16 GLN B CA 1
ATOM 612 C C . GLN B 1 16 ? 17.553 8.862 35.092 1.00 13.08 16 GLN B C 1
ATOM 613 O O . GLN B 1 16 ? 16.323 8.730 35.000 1.00 14.72 16 GLN B O 1
ATOM 619 N N . ASP B 1 17 ? 18.134 10.030 34.906 1.00 11.73 17 ASP B N 1
ATOM 620 C CA . ASP B 1 17 ? 17.471 11.223 34.454 1.00 9.07 17 ASP B CA 1
ATOM 621 C C . ASP B 1 17 ? 17.196 11.257 32.979 1.00 10.73 17 ASP B C 1
ATOM 622 O O . ASP B 1 17 ? 16.393 12.073 32.545 1.00 11.50 17 ASP B O 1
ATOM 627 N N . GLU B 1 18 ? 17.871 10.378 32.223 1.00 10.33 18 GLU B N 1
ATOM 628 C CA . GLU B 1 18 ? 17.775 10.333 30.772 1.00 11.15 18 GLU B CA 1
ATOM 629 C C . GLU B 1 18 ? 16.670 9.424 30.307 1.00 10.53 18 GLU B C 1
ATOM 630 O O . GLU B 1 18 ? 16.258 8.544 31.017 1.00 12.85 18 GLU B O 1
ATOM 636 N N . 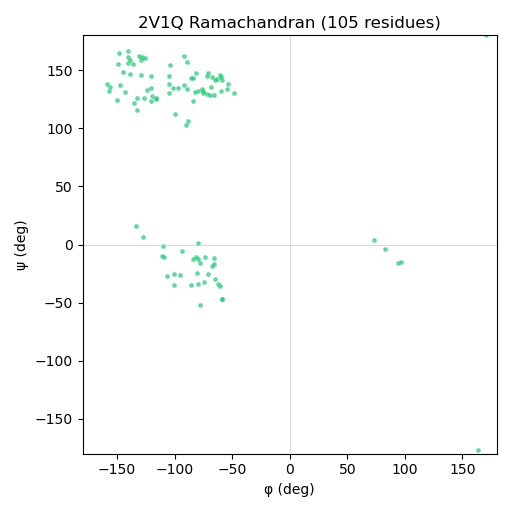LEU B 1 19 ? 16.181 9.634 29.095 1.00 11.92 19 LEU B N 1
ATOM 637 C CA . LEU B 1 19 ? 15.086 8.828 28.517 1.00 11.06 19 LEU B CA 1
ATOM 638 C C . LEU B 1 19 ? 15.600 8.064 27.292 1.00 11.39 19 LEU B C 1
ATOM 639 O O . LEU B 1 19 ? 16.136 8.663 26.370 1.00 11.19 19 LEU B O 1
ATOM 644 N N . THR B 1 20 ? 15.407 6.777 27.308 1.00 11.28 20 THR B N 1
ATOM 645 C CA . THR B 1 20 ? 15.751 5.929 26.162 1.00 11.72 20 THR B CA 1
ATOM 646 C C . THR B 1 20 ? 14.706 6.097 25.056 1.00 12.22 20 THR B C 1
ATOM 647 O O . THR B 1 20 ? 13.516 5.929 25.279 1.00 13.97 20 THR B O 1
ATOM 651 N N . ILE B 1 21 ? 15.177 6.340 23.848 1.00 11.24 21 ILE B N 1
ATOM 652 C CA . ILE B 1 21 ? 14.346 6.623 22.721 1.00 11.19 21 ILE B CA 1
ATOM 653 C C . ILE B 1 21 ? 14.904 5.942 21.458 1.00 12.63 21 ILE B C 1
ATOM 654 O O . ILE B 1 21 ? 16.105 5.566 21.408 1.00 12.17 21 ILE B O 1
ATOM 659 N N . LYS B 1 22 ? 14.039 5.798 20.453 1.00 13.08 22 LYS B N 1
ATOM 660 C CA . LYS B 1 22 ? 14.384 5.174 19.182 1.00 13.16 22 LYS B CA 1
ATOM 661 C C . LYS B 1 22 ? 13.955 6.111 18.064 1.00 12.56 22 LYS B C 1
ATOM 662 O O . LYS B 1 22 ? 12.921 6.741 18.162 1.00 13.75 22 LYS B O 1
ATOM 668 N N . SER B 1 23 ? 14.730 6.133 16.969 1.00 12.94 23 SER B N 1
ATOM 669 C CA . SER B 1 23 ? 14.288 6.916 15.835 1.00 12.24 23 SER B CA 1
ATOM 670 C C . SER B 1 23 ? 12.860 6.535 15.421 1.00 13.27 23 SER B C 1
ATOM 671 O O . SER B 1 23 ? 12.492 5.345 15.404 1.00 15.24 23 SER B O 1
ATOM 674 N N . GLY B 1 24 ? 12.076 7.569 15.104 1.00 14.05 24 GLY B N 1
ATOM 675 C CA . GLY B 1 24 ? 10.677 7.397 14.772 1.00 14.07 24 GLY B CA 1
ATOM 676 C C . GLY B 1 24 ? 9.736 7.575 15.942 1.00 17.09 24 GLY B C 1
ATOM 677 O O . GLY B 1 24 ? 8.538 7.688 15.715 1.00 19.60 24 GLY B O 1
ATOM 678 N N . ASP B 1 25 ? 10.245 7.536 17.185 1.00 15.93 25 ASP B N 1
ATOM 679 C CA . ASP B 1 25 ? 9.372 7.694 18.325 1.00 16.31 25 ASP B CA 1
ATOM 680 C C . ASP B 1 25 ? 8.758 9.094 18.348 1.00 15.75 25 ASP B C 1
ATOM 681 O O . ASP B 1 25 ? 9.478 10.081 18.119 1.00 14.59 25 ASP B O 1
ATOM 686 N N . LYS B 1 26 ? 7.492 9.201 18.741 1.00 17.10 26 LYS B N 1
ATOM 687 C CA . LYS B 1 26 ? 6.851 10.500 18.976 1.00 17.62 26 LYS B CA 1
ATOM 688 C C . LYS B 1 26 ? 7.016 10.907 20.454 1.00 15.92 26 LYS B C 1
ATOM 689 O O . LYS B 1 26 ? 6.827 10.081 21.345 1.00 16.83 26 LYS B O 1
ATOM 695 N N . VAL B 1 27 ? 7.322 12.174 20.681 1.00 16.69 27 VAL B N 1
ATOM 696 C CA . VAL B 1 27 ? 7.430 12.710 22.019 1.00 16.45 27 VAL B CA 1
ATOM 697 C C . VAL B 1 27 ? 6.613 14.021 22.140 1.00 16.77 27 VAL B C 1
ATOM 698 O O . VAL B 1 27 ? 6.303 14.685 21.176 1.00 19.30 27 VAL B O 1
ATOM 702 N N . TYR B 1 28 ? 6.352 14.360 23.381 1.00 16.26 28 TYR B N 1
ATOM 703 C CA . TYR B 1 28 ? 6.023 15.724 23.756 1.00 16.65 28 TYR B CA 1
ATOM 704 C C . TYR B 1 28 ? 7.263 16.362 24.372 1.00 16.56 28 TYR B C 1
ATOM 705 O O . TYR B 1 28 ? 7.967 15.740 25.164 1.00 16.78 28 TYR B O 1
ATOM 714 N N . ILE B 1 29 ? 7.552 17.578 23.967 1.00 16.19 29 ILE B N 1
ATOM 715 C CA . ILE B 1 29 ? 8.663 18.374 24.466 1.00 16.37 29 ILE B CA 1
ATOM 716 C C . ILE B 1 29 ? 8.160 19.128 25.675 1.00 16.92 29 ILE B C 1
ATOM 717 O O . ILE B 1 29 ? 7.321 20.050 25.560 1.00 18.58 29 ILE B O 1
ATOM 722 N N . LEU B 1 30 ? 8.582 18.690 26.843 1.00 15.96 30 LEU B N 1
ATOM 723 C CA . LEU B 1 30 ? 8.183 19.349 28.095 1.00 15.70 30 LEU B CA 1
ATOM 724 C C . LEU B 1 30 ? 8.939 20.609 28.438 1.00 15.61 30 LEU B C 1
ATOM 725 O O . LEU B 1 30 ? 8.385 21.509 29.038 1.00 18.71 30 LEU B O 1
ATOM 730 N N . ASP B 1 31 ? 10.222 20.650 28.084 1.00 15.30 31 ASP B N 1
ATOM 731 C CA . ASP B 1 31 ? 11.005 21.818 28.243 1.00 15.77 31 ASP B CA 1
ATOM 732 C C . ASP B 1 31 ? 12.190 21.845 27.297 1.00 15.34 31 ASP B C 1
ATOM 733 O O . ASP B 1 31 ? 12.917 20.828 27.161 1.00 16.82 31 ASP B O 1
ATOM 738 N N . ASP B 1 32 ? 12.370 23.026 26.705 1.00 18.16 32 ASP B N 1
ATOM 739 C CA . ASP B 1 32 ? 13.533 23.354 25.910 1.00 19.64 32 ASP B CA 1
ATOM 740 C C . ASP B 1 32 ? 14.254 24.679 26.326 1.00 19.95 32 ASP B C 1
ATOM 741 O O . ASP B 1 32 ? 15.095 25.176 25.564 1.00 21.20 32 ASP B O 1
ATOM 746 N N . LYS B 1 33 ? 13.866 25.339 27.431 1.00 19.46 33 LYS B N 1
ATOM 747 C CA . LYS B 1 33 ? 14.540 26.532 27.940 1.00 17.89 33 LYS B CA 1
ATOM 748 C C . LYS B 1 33 ? 15.719 26.399 28.833 1.00 19.41 33 LYS B C 1
ATOM 749 O O . LYS B 1 33 ? 16.564 27.276 28.829 1.00 19.87 33 LYS B O 1
ATOM 755 N N . LYS B 1 34 ? 15.753 25.398 29.686 1.00 15.17 34 LYS B N 1
ATOM 756 C CA . LYS B 1 34 ? 16.835 25.358 30.636 1.00 17.44 34 LYS B CA 1
ATOM 757 C C . LYS B 1 34 ? 18.168 25.023 30.025 1.00 17.88 34 LYS B C 1
ATOM 758 O O . LYS B 1 34 ? 19.193 25.321 30.636 1.00 19.11 34 LYS B O 1
ATOM 764 N N . SER B 1 35 ? 18.158 24.318 28.887 1.00 15.65 35 SER B N 1
ATOM 765 C CA . SER B 1 35 ? 19.364 23.785 28.328 1.00 14.83 35 SER B CA 1
ATOM 766 C C . SER B 1 35 ? 19.321 23.746 26.809 1.00 15.09 35 SER B C 1
ATOM 767 O O . SER B 1 35 ? 18.352 23.254 26.219 1.00 16.97 35 SER B O 1
ATOM 770 N N . LYS B 1 36 ? 20.450 24.150 26.193 1.00 16.82 36 LYS B N 1
ATOM 771 C CA . LYS B 1 36 ? 20.641 23.945 24.746 1.00 17.25 36 LYS B CA 1
ATOM 772 C C . LYS B 1 36 ? 21.068 22.521 24.405 1.00 16.19 36 LYS B C 1
ATOM 773 O O . LYS B 1 36 ? 21.053 22.118 23.262 1.00 17.39 36 LYS B O 1
ATOM 779 N N . ASP B 1 37 ? 21.438 21.792 25.441 1.00 13.67 37 ASP B N 1
ATOM 780 C CA . ASP B 1 37 ? 21.986 20.422 25.284 1.00 12.82 37 ASP B CA 1
ATOM 781 C C . ASP B 1 37 ? 20.998 19.305 25.549 1.00 11.09 37 ASP B C 1
ATOM 782 O O . ASP B 1 37 ? 21.027 18.272 24.906 1.00 10.88 37 ASP B O 1
ATOM 787 N N . TRP B 1 38 ? 20.104 19.538 26.497 1.00 10.84 38 TRP B N 1
ATOM 788 C CA . TRP B 1 38 ? 19.240 18.467 26.999 1.00 10.26 38 TRP B CA 1
ATOM 789 C C . TRP B 1 38 ? 17.786 18.990 27.104 1.00 9.40 38 TRP B C 1
ATOM 790 O O . TRP B 1 38 ? 17.550 19.955 27.814 1.00 12.16 38 TRP B O 1
ATOM 801 N N . TRP B 1 39 ? 16.892 18.329 26.403 1.00 10.53 39 TRP B N 1
ATOM 802 C CA . TRP B 1 39 ? 15.494 18.662 26.479 1.00 11.49 39 TRP B CA 1
ATOM 803 C C . TRP B 1 39 ? 14.787 17.638 27.300 1.00 11.06 39 TRP B C 1
ATOM 804 O O . TRP B 1 39 ? 15.049 16.428 27.204 1.00 11.95 39 TRP B O 1
ATOM 815 N N . MET B 1 40 ? 13.785 18.057 28.061 1.00 12.48 40 MET B N 1
ATOM 816 C CA A MET B 1 40 ? 12.934 17.100 28.777 0.50 12.76 40 MET B CA 1
ATOM 817 C CA B MET B 1 40 ? 12.942 17.089 28.770 0.50 12.77 40 MET B CA 1
ATOM 818 C C . MET B 1 40 ? 11.795 16.708 27.867 1.00 11.29 40 MET B C 1
ATOM 819 O O . MET B 1 40 ? 11.060 17.607 27.420 1.00 14.18 40 MET B O 1
ATOM 828 N N . CYS B 1 41 ? 11.661 15.425 27.607 1.00 10.95 41 CYS B N 1
ATOM 829 C CA . CYS B 1 41 ? 10.622 14.884 26.736 1.00 13.20 41 CYS B CA 1
ATOM 830 C C . CYS B 1 41 ? 9.840 13.740 27.382 1.00 14.19 41 CYS B C 1
ATOM 831 O O . CYS B 1 41 ? 10.275 13.161 28.362 1.00 14.14 41 CYS B O 1
ATOM 834 N N . GLN B 1 42 ? 8.643 13.519 26.847 1.00 14.73 42 GLN B N 1
ATOM 835 C CA . GLN B 1 42 ? 7.772 12.475 27.279 1.00 15.53 42 GLN B CA 1
ATOM 836 C C . GLN B 1 42 ? 7.388 11.664 26.039 1.00 16.28 42 GLN B C 1
ATOM 837 O O . GLN B 1 42 ? 6.940 12.243 25.054 1.00 16.59 42 GLN B O 1
ATOM 843 N N . LEU B 1 43 ? 7.612 10.361 26.096 1.00 16.36 43 LEU B N 1
ATOM 844 C CA . LEU B 1 43 ? 7.180 9.512 25.001 1.00 15.24 43 LEU B CA 1
ATOM 845 C C . LEU B 1 43 ? 5.655 9.421 24.951 1.00 18.58 43 LEU B C 1
ATOM 846 O O . LEU B 1 43 ? 5.022 9.173 25.976 1.00 19.00 43 LEU B O 1
ATOM 851 N N . VAL B 1 44 ? 5.113 9.684 23.768 1.00 18.33 44 VAL B N 1
ATOM 852 C CA . VAL B 1 44 ? 3.656 9.683 23.575 1.00 20.25 44 VAL B CA 1
ATOM 853 C C . VAL B 1 44 ? 3.084 8.328 23.929 1.00 24.72 44 VAL B C 1
ATOM 854 O O . VAL B 1 44 ? 2.035 8.300 24.618 1.00 23.70 44 VAL B O 1
ATOM 858 N N . ASP B 1 45 ? 3.649 7.205 23.482 1.00 22.54 45 ASP B N 1
ATOM 859 C CA . ASP B 1 45 ? 3.035 5.865 23.731 1.00 24.68 45 ASP B CA 1
ATOM 860 C C . ASP B 1 45 ? 3.273 5.341 25.147 1.00 23.14 45 ASP B C 1
ATOM 861 O O . ASP B 1 45 ? 2.310 4.964 25.835 1.00 28.29 45 ASP B O 1
ATOM 866 N N . SER B 1 46 ? 4.532 5.314 25.604 1.00 21.43 46 SER B N 1
ATOM 867 C CA . SER B 1 46 ? 4.805 4.729 26.910 1.00 21.23 46 SER B CA 1
ATOM 868 C C . SER B 1 46 ? 4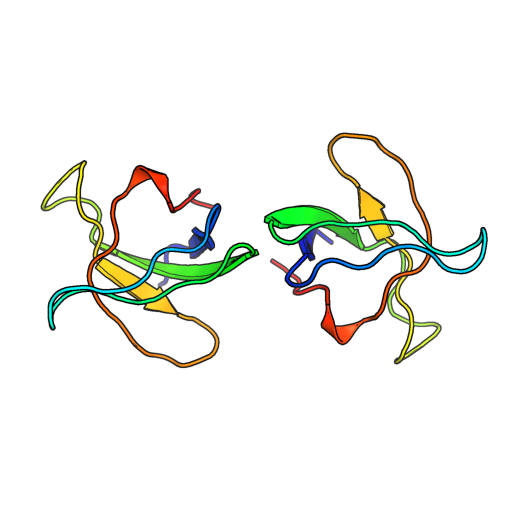.515 5.653 28.051 1.00 20.53 46 SER B C 1
ATOM 869 O O . SER B 1 46 ? 4.335 5.169 29.185 1.00 24.74 46 SER B O 1
ATOM 872 N N . GLY B 1 47 ? 4.542 6.959 27.783 1.00 20.26 47 GLY B N 1
ATOM 873 C CA . GLY B 1 47 ? 4.398 8.021 28.786 1.00 19.54 47 GLY B CA 1
ATOM 874 C C . GLY B 1 47 ? 5.613 8.217 29.677 1.00 19.44 47 GLY B C 1
ATOM 875 O O . GLY B 1 47 ? 5.601 9.086 30.537 1.00 20.46 47 GLY B O 1
ATOM 876 N N . LYS B 1 48 ? 6.697 7.489 29.427 1.00 18.36 48 LYS B N 1
ATOM 877 C CA . LYS B 1 48 ? 7.941 7.686 30.172 1.00 17.19 48 LYS B CA 1
ATOM 878 C C . LYS B 1 48 ? 8.582 9.025 29.759 1.00 14.28 48 LYS B C 1
ATOM 879 O O . LYS B 1 48 ? 8.471 9.435 28.625 1.00 14.98 48 LYS B O 1
ATOM 885 N N . SER B 1 49 ? 9.248 9.659 30.703 1.00 16.12 49 SER B N 1
ATOM 886 C CA A SER B 1 49 ? 9.829 10.963 30.475 0.50 14.60 49 SER B CA 1
ATOM 887 C CA B SER B 1 49 ? 9.807 10.997 30.502 0.50 14.71 49 SER B CA 1
ATOM 888 C C . SER B 1 49 ? 11.274 11.040 30.978 1.00 14.59 49 SER B C 1
ATOM 889 O O . SER B 1 49 ? 11.702 10.256 31.839 1.00 16.00 49 SER B O 1
ATOM 894 N N . GLY B 1 50 ? 12.018 12.007 30.469 1.00 11.48 50 GLY B N 1
ATOM 895 C CA . GLY B 1 50 ? 13.391 12.206 30.902 1.00 11.91 50 GLY B CA 1
ATOM 896 C C . GLY B 1 50 ? 14.107 13.070 29.891 1.00 10.90 50 GLY B C 1
ATOM 897 O O . GLY B 1 50 ? 13.496 13.592 28.921 1.00 11.47 50 GLY B O 1
ATOM 898 N N . LEU B 1 51 ? 15.408 13.272 30.149 1.00 10.12 51 LEU B N 1
ATOM 899 C CA . LEU B 1 51 ? 16.216 14.161 29.319 1.00 9.74 51 LEU B CA 1
ATOM 900 C C . LEU B 1 51 ? 16.763 13.415 28.103 1.00 9.25 51 LEU B C 1
ATOM 901 O O . LEU B 1 51 ? 17.205 12.273 28.226 1.00 10.14 51 LEU B O 1
ATOM 906 N N . VAL B 1 52 ? 16.825 14.131 26.993 1.00 9.14 52 VAL B N 1
ATOM 907 C CA . VAL B 1 52 ? 17.338 13.598 25.752 1.00 9.87 52 VAL B CA 1
ATOM 908 C C . VAL B 1 52 ? 18.188 14.680 25.043 1.00 8.42 52 VAL B C 1
ATOM 909 O O . VAL B 1 52 ? 18.006 15.848 25.254 1.00 9.81 52 VAL B O 1
ATOM 913 N N . PRO B 1 53 ? 19.120 14.253 24.183 1.00 9.06 53 PRO B N 1
ATOM 914 C CA . PRO B 1 53 ? 19.931 15.228 23.478 1.00 9.57 53 PRO B CA 1
ATOM 915 C C . PRO B 1 53 ? 19.070 16.042 22.538 1.00 10.62 53 PRO B C 1
ATOM 916 O O . PRO B 1 53 ? 18.277 15.528 21.765 1.00 10.00 53 PRO B O 1
ATOM 920 N N . ALA B 1 54 ? 19.191 17.363 22.644 1.00 10.22 54 ALA B N 1
ATOM 921 C CA . ALA B 1 54 ? 18.274 18.288 22.008 1.00 10.51 54 ALA B CA 1
ATOM 922 C C . ALA B 1 54 ? 18.273 18.119 20.471 1.00 11.43 54 ALA B C 1
ATOM 923 O O . ALA B 1 54 ? 17.233 18.238 19.855 1.00 11.86 54 ALA B O 1
ATOM 925 N N . GLN B 1 55 ? 19.444 17.816 19.889 1.00 10.34 55 GLN B N 1
ATOM 926 C CA . GLN B 1 55 ? 19.523 17.672 18.442 1.00 10.52 55 GLN B CA 1
ATOM 927 C C . GLN B 1 55 ? 19.028 16.352 17.926 1.00 10.45 55 GLN B C 1
ATOM 928 O O . GLN B 1 55 ? 19.064 16.105 16.729 1.00 13.13 55 GLN B O 1
ATOM 934 N N . PHE B 1 56 ? 18.555 15.484 18.797 1.00 9.88 56 PHE B N 1
ATOM 935 C CA . PHE B 1 56 ? 17.971 14.219 18.409 1.00 9.90 56 PHE B CA 1
ATOM 936 C C . PHE B 1 56 ? 16.458 14.349 18.279 1.00 10.66 56 PHE B C 1
ATOM 937 O O . PHE B 1 56 ? 15.805 13.398 17.864 1.00 12.68 56 PHE B O 1
ATOM 945 N N . ILE B 1 57 ? 15.882 15.508 18.629 1.00 11.47 57 ILE B N 1
ATOM 946 C CA . ILE B 1 57 ? 14.435 15.735 18.584 1.00 10.95 57 ILE B CA 1
ATOM 947 C C . ILE B 1 57 ? 14.155 16.882 17.625 1.00 12.83 57 ILE B C 1
ATOM 948 O O . ILE B 1 57 ? 14.718 17.972 17.779 1.00 13.81 57 ILE B O 1
ATOM 953 N N . GLU B 1 58 ? 13.261 16.664 16.655 1.00 13.09 58 GLU B N 1
ATOM 954 C CA A GLU B 1 58 ? 12.838 17.762 15.803 0.50 13.80 58 GLU B CA 1
ATOM 955 C CA B GLU B 1 58 ? 12.823 17.822 15.817 0.50 14.20 58 GLU B CA 1
ATOM 956 C C . GLU B 1 58 ? 11.368 18.101 16.125 1.00 15.54 58 GLU B C 1
ATOM 957 O O . GLU B 1 58 ? 10.520 17.203 16.132 1.00 15.30 58 GLU B O 1
ATOM 968 N N . PRO B 1 59 ? 11.069 19.385 16.392 1.00 18.32 59 PRO B N 1
ATOM 969 C CA . PRO B 1 59 ? 9.660 19.719 16.578 1.00 19.86 59 PRO B CA 1
ATOM 970 C C . PRO B 1 59 ? 8.861 19.399 15.332 1.00 20.23 59 PRO B C 1
ATOM 971 O O . PRO B 1 59 ? 9.373 19.507 14.208 1.00 22.11 59 PRO B O 1
ATOM 975 N N . VAL B 1 60 ? 7.620 18.974 15.480 1.00 22.68 60 VAL B N 1
ATOM 976 C CA . VAL B 1 60 ? 6.866 18.720 14.238 1.00 28.03 60 VAL B CA 1
ATOM 977 C C . VAL B 1 60 ? 5.883 19.761 13.755 1.00 34.35 60 VAL B C 1
ATOM 978 O O . VAL B 1 60 ? 5.643 19.869 12.528 1.00 38.68 60 VAL B O 1
#

Secondary structure (DSSP, 8-state):
---EEEE-S-B---STTB--B-TT-EEEEEESSS-SSEEEEEETTT--EEEEEGGGEEE-/-EEEE-S-B--SSTTB--B-TT-EEEEEE-SS-SSEEEEEETTT--EEEEEGGGEEE-

Radius of gyration: 15.35 Å; Cα contacts (8 Å, |Δi|>4): 311; chains: 2; bounding box: 26×25×45 Å

Foldseek 3Di:
DFWKWFFQAFDDDPDPQADTDHHGFMWTFPDCPVDVQWTWIATPVPRDIHIDGNVRIGTD/DKKFFQAFDDDPDPQADGDHGGFIWDFPDDPPDQAWTWIATPVPRDIHIDGPVRIDHD

=== Feature glossary ===
A reading guide for the features in this record.

Start from the sequence.

  · This is the polypeptide sequence — one letter per residue, N-terminus first. Length ranges from a few dozen residues for small domains to over a thousand for large multi-domain proteins.

Fold it, and you get atomic coordinates and the backbone conformation that goes with them.

  · Structure coordinates are given as an mmCIF _atom_site loop: one row per atom with element, residue name, chain id, sequence number, and x/y/z position in Å. Only the four main-chain atoms per residue are included here; side chains are omitted to keep the record compact.

  · Backbone dihedral angles. Every residue except chain termini has a φ (preceding-C → N → Cα → C) and a ψ (N → Cα → C → next-N). They are reported in degrees following the IUPAC sign convention. Secondary structure is essentially a statement about which (φ, ψ) basin each residue occupies.

  · The SS8 string is DSSP's per-residue secondary-structure call. α-helix (H) mea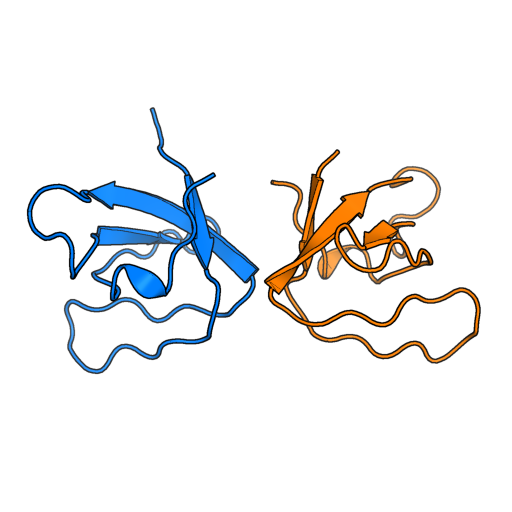ns an i→i+4 H-bond ladder; β-strand (E) means the residue participates in a β-sheet; 3₁₀ (G) and π (I) are tighter and wider helices; T/S are turns/bends; '-' is loop.

  · SS3 is a coarse helix/strand/coil call (letters a/b/c) made by the P-SEA algorithm from inter-Cα distances and dihedrals. It is less detailed than DSSP but needs only Cα positions.

Summarize the fold with a handful of shape descriptors and a per-residue structural alphabet.

  · Radius of gyration (Rg) is the root-mean-square distance of Cα atoms from their centroid — a single number for overall size and compactness. A globular domain of N residues has Rg ≈ 2.2·N^0.38 Å; an extended or disordered chain has a much larger Rg. The Cα contact count is the number of residue pairs whose Cα atoms are within 8 Å and are more than four positions apart in sequence — a standard proxy for tertiary packing density. The bounding box is the smallest axis-aligned box enclosing all Cα atoms.

  · The Foldseek 3Di string encodes local tertiary geometry as a 20-letter alphabet — one character per residue — derived from the relative positions of nearby Cα atoms. Unlike the amino-acid sequence, 3Di is a direct function of the 3D structure, so two proteins with the same fold have similar 3Di strings even at low sequence identity.

  · Solvent-accessible surface area (SASA) is the area in Å² traced out by the centre of a 1.4 Å probe sphere (a water molecule) rolled over the protein's van der Waals surface (Shrake–Rupley / Lee–Richards construction). Buried residues have near-zero SASA; fully exposed residues can exceed 200 Å². The total SASA scales roughly with the number of surface residues.

Ask how reliable the model is.

  · pLDDT (predicted Local Distance Difference Test) is AlphaFold's per-residue confidence score, ranging from 0 to 100. Values above 90 indicate high confidence (typically well-packed cores); 70–90 is confident; 50–70 low confidence; below 50 usually means the region is disordered or the prediction is unreliable there. AlphaFold stores pLDDT in the mmCIF B-factor column.

  · B-factor (Debye–Waller factor) reflects atomic displacement in the crystal lattice. It is an experimental observable (units Å²), not a prediction; low values mean the atom is pinned down, high values mean it moves or is heterogeneous across the crystal.

  · Predicted Aligned Error (PAE) is an AlphaFold confidence matrix: entry (i, j) is the expected error in the position of residue j, in ångströms, when the prediction is superimposed on the true structure at residue i. Low PAE within a block of residues means that block is internally rigid and well-predicted; high PAE between two blocks means their relative placement is uncertain even if each block individually is confident.

Place it in context: what it resembles, what it is annotated as, and how it looks.

  · Nearest PDB neighbors are the top structural matches found by Foldseek when searching this structure against the entire Protein Data Bank. Each hit reports a TM-score (0 to 1; >0.5 almost always implies the same fold) and an E-value. These are *structural* homologs — they may share no detectable sequence similarity.

  · Functional annotations link the protein to curated databases. InterPro entries identify conserved domains and families by matching the sequence against member-database signatures (Pfam, PROSITE, CDD, …). Gene Ontology (GO) terms describe molecular function, biological process, and cellular component in a controlled vocabulary. CATH places the structure in a hierarchical fold classification (Class/Architecture/Topology/Homologous-superfamily). The organism is the source species.

  · Three diagnostic plots accompany the record. The Cα contact map visualizes the tertiary structure as a 2D adjacency matrix (8 Å cutoff, sequence-local contacts suppressed). The Ramachandran plot shows the distribution of backbone (φ, ψ) torsions, with points in the α and β basins reflecting secondary structure content. The PAE plot shows AlphaFold's inter-residue confidence as a color matrix.

  · Six rendered views show the 3D structure from the faces of a cube — i.e. along ±x, ±y, ±z. Rendering representation is drawn randomly per protein from cartoon (secondary-structure ribbons), sticks (backbone bonds), or molecular surface; coloring is either N→C rainbow (blue at the N-terminus through red at the C-terminus) or one color per chain.